Prote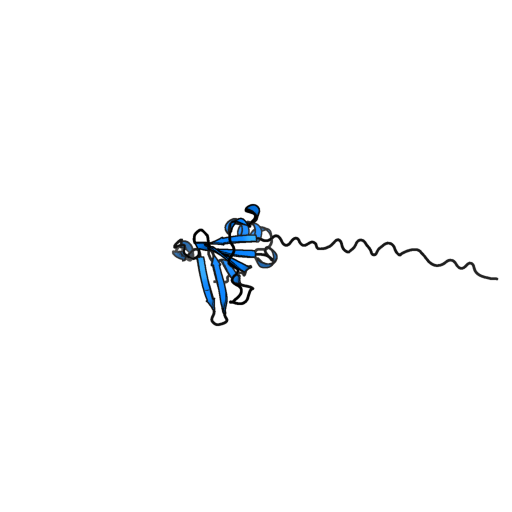in AF-A0A550I741-F1 (afdb_monomer_lite)

pLDDT: mean 76.82, std 16.95, range [38.66, 93.75]

Radius of gyration: 24.48 Å; chains: 1; bounding box: 84×57×62 Å

Foldseek 3Di:
DDDDDDDDDDDPPDPPPPPPPDPPPLDAAEEEDEPPDPDWDWDDPDPPDIDIDHQWDWDQDPQQWIWIAGNNWIKTFPDGNPPWDKDFPPPDDPVRHDYPVRLCVVCVVPPVQASCVVRVRYWYWYDPDPGIITITGIGTHDRPD

Structure (mmCIF, N/CA/C/O backbone):
data_AF-A0A550I741-F1
#
_entry.id   AF-A0A550I741-F1
#
loop_
_atom_site.group_PDB
_atom_site.id
_atom_site.type_symbol
_atom_site.label_atom_id
_atom_site.label_alt_id
_atom_site.label_comp_id
_atom_site.label_asym_id
_atom_site.label_entity_id
_atom_site.label_seq_id
_atom_site.pdbx_PDB_ins_code
_atom_site.Cartn_x
_atom_site.Cartn_y
_atom_site.Cartn_z
_atom_site.occupancy
_atom_site.B_iso_or_equiv
_atom_site.auth_seq_id
_atom_site.auth_comp_id
_atom_site.auth_asym_id
_atom_site.auth_atom_id
_atom_site.pdbx_PDB_model_num
ATOM 1 N N . MET A 1 1 ? 58.394 -36.676 -46.467 1.00 38.66 1 MET A N 1
ATOM 2 C CA . MET A 1 1 ? 58.546 -36.216 -45.062 1.00 38.66 1 MET A CA 1
ATOM 3 C C . MET A 1 1 ? 58.693 -34.696 -45.110 1.00 38.66 1 MET A C 1
ATOM 5 O O . MET A 1 1 ? 59.477 -34.253 -45.922 1.00 38.66 1 MET A O 1
ATOM 9 N N . CYS A 1 2 ? 57.990 -33.818 -44.397 1.00 41.84 2 CYS A N 1
ATOM 10 C CA . CYS A 1 2 ? 56.996 -33.942 -43.343 1.00 41.84 2 CYS A CA 1
ATOM 11 C C . CYS A 1 2 ? 56.129 -32.658 -43.324 1.00 41.84 2 CYS A C 1
ATOM 13 O O . CYS A 1 2 ? 56.661 -31.557 -43.293 1.00 41.84 2 CYS A O 1
ATOM 15 N N . ARG A 1 3 ? 54.808 -32.863 -43.266 1.00 41.41 3 ARG A N 1
ATOM 16 C CA . ARG A 1 3 ? 53.786 -32.117 -42.501 1.00 41.41 3 ARG A CA 1
ATOM 17 C C . ARG A 1 3 ? 53.543 -30.623 -42.781 1.00 41.41 3 ARG A C 1
ATOM 19 O O . ARG A 1 3 ? 54.050 -29.741 -42.098 1.00 41.41 3 ARG A O 1
ATOM 26 N N . ILE A 1 4 ? 52.548 -30.398 -43.645 1.00 49.31 4 ILE A N 1
ATOM 27 C CA . ILE A 1 4 ? 51.602 -29.274 -43.574 1.00 49.31 4 ILE A CA 1
ATOM 28 C C . ILE A 1 4 ? 51.012 -29.205 -42.156 1.00 49.31 4 ILE A C 1
ATOM 30 O O . ILE A 1 4 ? 50.286 -30.106 -41.735 1.00 49.31 4 ILE A O 1
ATOM 34 N N . LYS A 1 5 ? 51.311 -28.129 -41.424 1.00 42.12 5 LYS A N 1
ATOM 35 C CA . LYS A 1 5 ? 50.578 -27.742 -40.216 1.00 42.12 5 LYS A CA 1
ATOM 36 C C . LYS A 1 5 ? 49.447 -26.799 -40.628 1.00 42.12 5 LYS A C 1
ATOM 38 O O . LYS A 1 5 ? 49.604 -25.586 -40.631 1.00 42.12 5 LYS A O 1
ATOM 43 N N . ARG A 1 6 ? 48.307 -27.371 -41.014 1.00 50.53 6 ARG A N 1
ATOM 44 C CA . ARG A 1 6 ? 47.009 -26.706 -40.837 1.00 50.53 6 ARG A CA 1
ATOM 45 C C . ARG A 1 6 ? 46.679 -26.832 -39.359 1.00 50.53 6 ARG A C 1
ATOM 47 O O . ARG A 1 6 ? 46.752 -27.957 -38.893 1.00 50.53 6 ARG A O 1
ATOM 54 N N . PHE A 1 7 ? 46.370 -25.747 -38.656 1.00 52.06 7 PHE A N 1
ATOM 55 C CA . PHE A 1 7 ? 45.404 -25.690 -37.546 1.00 52.06 7 PHE A CA 1
ATOM 56 C C . PHE A 1 7 ? 45.489 -24.322 -36.848 1.00 52.06 7 PHE A C 1
ATOM 58 O O . PHE A 1 7 ? 46.588 -23.820 -36.635 1.00 52.06 7 PHE A O 1
ATOM 65 N N . PHE A 1 8 ? 44.317 -23.803 -36.455 1.00 48.66 8 PHE A N 1
ATOM 66 C CA . PHE A 1 8 ? 44.054 -22.539 -35.746 1.00 48.66 8 PHE A CA 1
ATOM 67 C C . PHE A 1 8 ? 44.268 -21.303 -36.640 1.00 48.66 8 PHE A C 1
ATOM 69 O O . PHE A 1 8 ? 45.340 -21.096 -37.180 1.00 48.66 8 PHE A O 1
ATOM 76 N N . ILE A 1 9 ? 43.289 -20.440 -36.910 1.00 50.38 9 ILE A N 1
ATOM 77 C CA . ILE A 1 9 ? 42.417 -19.735 -35.968 1.00 50.38 9 ILE A CA 1
ATOM 78 C C . ILE A 1 9 ? 41.094 -19.431 -36.697 1.00 50.38 9 ILE A C 1
ATOM 80 O O . ILE A 1 9 ? 41.026 -18.548 -37.545 1.00 50.38 9 ILE A O 1
ATOM 84 N N . ILE A 1 10 ? 40.034 -20.168 -36.385 1.00 54.28 10 ILE A N 1
ATOM 85 C CA . ILE A 1 10 ? 38.650 -19.732 -36.602 1.00 54.28 10 ILE A CA 1
ATOM 86 C C . ILE A 1 10 ? 37.969 -19.930 -35.250 1.00 54.28 10 ILE A C 1
ATOM 88 O O . ILE A 1 10 ? 38.283 -20.899 -34.569 1.00 54.28 10 ILE A O 1
ATOM 92 N N . THR A 1 11 ? 37.066 -19.011 -34.908 1.00 50.75 11 THR A N 1
ATOM 93 C CA . THR A 1 11 ? 36.249 -18.912 -33.683 1.00 50.75 11 THR A CA 1
ATOM 94 C C . THR A 1 11 ? 36.837 -18.085 -32.534 1.00 50.75 11 THR A C 1
ATOM 96 O O . THR A 1 11 ? 37.118 -18.592 -31.454 1.00 50.75 11 THR A O 1
ATOM 99 N N . PHE A 1 12 ? 36.915 -16.766 -32.726 1.00 49.00 12 PHE A N 1
ATOM 100 C CA . PHE A 1 12 ? 36.755 -15.816 -31.615 1.00 49.00 12 PHE A CA 1
ATOM 101 C C . PHE A 1 12 ? 35.889 -14.623 -32.057 1.00 49.00 12 PHE A C 1
ATOM 103 O O . PHE A 1 12 ? 36.301 -13.469 -32.045 1.00 49.00 12 PHE A O 1
ATOM 110 N N . SER A 1 13 ? 34.677 -14.905 -32.543 1.00 51.12 13 SER A N 1
ATOM 111 C CA . SER A 1 13 ? 33.679 -13.874 -32.885 1.00 51.12 13 SER A CA 1
ATOM 112 C C . SER A 1 13 ? 32.266 -14.314 -32.507 1.00 51.12 13 SER A C 1
ATOM 114 O O . SER A 1 13 ? 31.345 -14.201 -33.303 1.00 51.12 13 SER A O 1
ATOM 116 N N . LEU A 1 14 ? 32.100 -14.856 -31.296 1.00 47.75 14 LEU A N 1
ATOM 117 C CA . LEU A 1 14 ? 30.787 -15.242 -30.757 1.00 47.75 14 LEU A CA 1
ATOM 118 C C . LEU A 1 14 ? 30.594 -14.889 -29.268 1.00 47.75 14 LEU A C 1
ATOM 120 O O . LEU A 1 14 ? 29.660 -15.376 -28.651 1.00 47.75 14 LEU A O 1
ATOM 124 N N . ILE A 1 15 ? 31.428 -14.017 -28.682 1.00 53.88 15 ILE A N 1
ATOM 125 C CA . ILE A 1 15 ? 31.312 -13.619 -27.259 1.00 53.88 15 ILE A CA 1
ATOM 126 C C . ILE A 1 15 ? 31.139 -12.098 -27.109 1.00 53.88 15 ILE A C 1
ATOM 128 O O . ILE A 1 15 ? 31.778 -11.471 -26.272 1.00 53.88 15 ILE A O 1
ATOM 132 N N . ILE A 1 16 ? 30.316 -11.461 -27.949 1.00 53.06 16 ILE A N 1
ATOM 133 C CA . ILE A 1 16 ? 29.927 -10.050 -27.720 1.00 53.06 16 ILE A CA 1
ATOM 134 C C . ILE A 1 16 ? 28.402 -9.832 -27.786 1.00 53.06 16 ILE A C 1
ATOM 136 O O . ILE A 1 16 ? 27.912 -8.818 -27.300 1.00 53.06 16 ILE A O 1
ATOM 140 N N . CYS A 1 17 ? 27.600 -10.791 -28.262 1.00 48.94 17 CYS A N 1
ATOM 141 C CA . CYS A 1 17 ? 26.152 -10.573 -28.406 1.00 48.94 17 CYS A CA 1
ATOM 142 C C . CYS A 1 17 ? 25.280 -10.971 -27.200 1.00 48.94 17 CYS A C 1
ATOM 144 O O . CYS A 1 17 ? 24.080 -10.725 -27.251 1.00 48.94 17 CYS A O 1
ATOM 146 N N . GLU A 1 18 ? 25.822 -11.517 -26.105 1.00 48.78 18 GLU A N 1
ATOM 147 C CA . GLU A 1 18 ? 24.971 -11.974 -24.985 1.00 48.78 18 GLU A CA 1
ATOM 148 C C . GLU A 1 18 ? 24.724 -10.944 -23.869 1.00 48.78 18 GLU A C 1
ATOM 150 O O . GLU A 1 18 ? 23.873 -11.168 -23.013 1.00 48.78 18 GLU A O 1
ATOM 155 N N . ASN A 1 19 ? 25.349 -9.762 -23.899 1.00 46.22 19 ASN A N 1
ATOM 156 C CA . ASN A 1 19 ? 25.094 -8.729 -22.879 1.00 46.22 19 ASN A CA 1
ATOM 157 C C . ASN A 1 19 ? 23.903 -7.802 -23.191 1.00 46.22 19 ASN A C 1
ATOM 159 O O . ASN A 1 19 ? 23.727 -6.788 -22.521 1.00 46.22 19 ASN A O 1
ATOM 163 N N . LEU A 1 20 ? 23.059 -8.134 -24.176 1.00 45.19 20 LEU A N 1
ATOM 164 C CA . LEU A 1 20 ? 21.836 -7.369 -24.469 1.00 45.19 20 LEU A CA 1
ATOM 165 C C . LEU A 1 20 ? 20.599 -7.855 -23.692 1.00 45.19 20 LEU A C 1
ATOM 167 O O . LEU A 1 20 ? 19.473 -7.478 -24.012 1.00 45.19 20 LEU A O 1
ATOM 171 N N . SER A 1 21 ? 20.794 -8.688 -22.671 1.00 46.09 21 SER A N 1
ATOM 172 C CA . SER A 1 21 ? 19.709 -9.215 -21.849 1.00 46.09 21 SER A CA 1
ATOM 173 C C . SER A 1 21 ?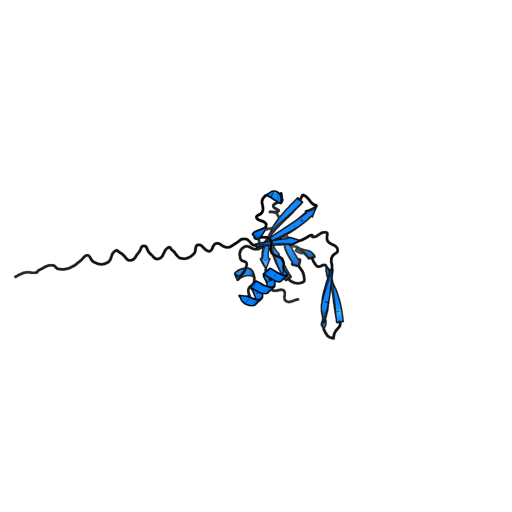 19.662 -8.489 -20.504 1.00 46.09 21 SER A C 1
ATOM 175 O O . SER A 1 21 ? 20.586 -8.596 -19.706 1.00 46.09 21 SER A O 1
ATOM 177 N N . ALA A 1 22 ? 18.538 -7.810 -20.256 1.00 43.69 22 ALA A N 1
ATOM 178 C CA . ALA A 1 22 ? 18.107 -7.206 -18.990 1.00 43.69 22 ALA A CA 1
ATOM 179 C C . ALA A 1 22 ? 18.527 -5.752 -18.687 1.00 43.69 22 ALA A C 1
ATOM 181 O O . ALA A 1 22 ? 18.867 -5.423 -17.553 1.00 43.69 22 ALA A O 1
ATOM 182 N N . GLN A 1 23 ? 18.276 -4.815 -19.609 1.00 41.38 23 GLN A N 1
ATOM 183 C CA . GLN A 1 23 ? 17.650 -3.563 -19.153 1.00 41.38 23 GLN A CA 1
ATOM 184 C C . GLN A 1 23 ? 16.190 -3.868 -18.788 1.00 41.38 23 GLN A C 1
ATOM 186 O O . GLN A 1 23 ? 15.257 -3.548 -19.522 1.00 41.38 23 GLN A O 1
ATOM 191 N N . ASN A 1 24 ? 15.981 -4.531 -17.647 1.00 47.66 24 ASN A N 1
ATOM 192 C CA . ASN A 1 24 ? 14.699 -4.452 -16.961 1.00 47.66 24 ASN A CA 1
ATOM 193 C C . ASN A 1 24 ? 14.572 -2.998 -16.503 1.00 47.66 24 ASN A C 1
ATOM 195 O O . ASN A 1 24 ? 14.993 -2.642 -15.403 1.00 47.66 24 ASN A O 1
ATOM 199 N N . ASN A 1 25 ? 14.027 -2.143 -17.370 1.00 52.16 25 ASN A N 1
ATOM 200 C CA . ASN A 1 25 ? 13.467 -0.864 -16.964 1.00 52.16 25 ASN A CA 1
ATOM 201 C C . ASN A 1 25 ? 12.295 -1.195 -16.039 1.00 52.16 25 ASN A C 1
ATOM 203 O O . ASN A 1 25 ? 11.146 -1.265 -16.475 1.00 52.16 25 ASN A O 1
ATOM 207 N N . ASN A 1 26 ? 12.592 -1.494 -14.772 1.00 67.25 26 ASN A N 1
ATOM 208 C CA . ASN A 1 26 ? 11.593 -1.687 -13.736 1.00 67.25 26 ASN A CA 1
ATOM 209 C C . ASN A 1 26 ? 10.917 -0.332 -13.545 1.00 67.25 26 ASN A C 1
ATOM 211 O O . ASN A 1 26 ? 11.366 0.487 -12.748 1.00 67.25 26 ASN A O 1
ATOM 215 N N . LYS A 1 27 ? 9.883 -0.084 -14.353 1.00 81.81 27 LYS A N 1
ATOM 216 C CA . LYS A 1 27 ? 9.084 1.132 -14.315 1.00 81.81 27 LYS A CA 1
ATOM 217 C C . LYS A 1 27 ? 8.595 1.340 -12.884 1.00 81.81 27 LYS A C 1
ATOM 219 O O . LYS A 1 27 ? 8.071 0.407 -12.274 1.00 81.81 27 LYS A O 1
ATOM 224 N N . ASP A 1 28 ? 8.769 2.552 -12.376 1.00 85.94 28 ASP A N 1
ATOM 225 C CA . ASP A 1 28 ? 8.231 2.938 -11.080 1.00 85.94 28 ASP A CA 1
ATOM 226 C C . ASP A 1 28 ? 6.721 3.166 -11.203 1.00 85.94 28 ASP A C 1
ATOM 228 O O . ASP A 1 28 ? 6.243 3.831 -12.126 1.00 85.94 28 ASP A O 1
ATOM 232 N N . PHE A 1 29 ? 5.969 2.596 -10.266 1.00 88.38 29 PHE A N 1
ATOM 233 C CA . PHE A 1 29 ? 4.527 2.776 -10.146 1.00 88.38 29 PHE A CA 1
ATOM 234 C C . PHE A 1 29 ? 4.227 3.532 -8.860 1.00 88.38 29 PHE A C 1
ATOM 236 O O . PHE A 1 29 ? 4.729 3.160 -7.798 1.00 88.38 29 PHE A O 1
ATOM 243 N N . TYR A 1 30 ? 3.379 4.555 -8.941 1.00 88.25 30 TYR A N 1
ATOM 244 C CA . TYR A 1 30 ? 2.977 5.348 -7.783 1.00 88.25 30 TYR A CA 1
ATOM 245 C C . TYR A 1 30 ? 1.476 5.209 -7.556 1.00 88.25 30 TYR A C 1
ATOM 247 O O . TYR A 1 30 ? 0.680 5.391 -8.476 1.00 88.25 30 TYR A O 1
ATOM 255 N N . LEU A 1 31 ? 1.086 4.907 -6.321 1.00 90.88 31 LEU A N 1
ATOM 256 C CA . LEU A 1 31 ? -0.306 4.882 -5.887 1.00 90.88 31 LEU A CA 1
ATOM 257 C C . LEU A 1 31 ? -0.497 5.945 -4.807 1.00 90.88 31 LEU A C 1
ATOM 259 O O . LEU A 1 31 ? 0.041 5.828 -3.705 1.00 90.88 31 LEU A O 1
ATOM 263 N N . ILE A 1 32 ? -1.253 6.990 -5.139 1.00 88.25 32 ILE A N 1
ATOM 264 C CA . ILE A 1 32 ? -1.543 8.090 -4.217 1.00 88.25 32 ILE A CA 1
ATOM 265 C C . ILE A 1 32 ? -2.744 7.723 -3.351 1.00 88.25 32 ILE A C 1
ATOM 267 O O . ILE A 1 32 ? -3.764 7.234 -3.842 1.00 88.25 32 ILE A O 1
ATOM 271 N N . PHE A 1 33 ? -2.626 7.986 -2.056 1.00 87.44 33 PHE A N 1
ATOM 272 C CA . PHE A 1 33 ? -3.710 7.844 -1.104 1.00 87.44 33 PHE A CA 1
ATOM 273 C C . PHE A 1 33 ? -3.689 8.950 -0.051 1.00 87.44 33 PHE A C 1
ATOM 275 O O . PHE A 1 33 ? -2.656 9.550 0.237 1.00 87.44 33 PHE A O 1
ATOM 282 N N . ASP A 1 34 ? -4.854 9.195 0.533 1.00 86.06 34 ASP A N 1
ATOM 283 C CA . ASP A 1 34 ? -5.049 10.142 1.624 1.00 86.06 34 ASP A CA 1
ATOM 284 C C . ASP A 1 34 ? -5.381 9.347 2.890 1.00 86.06 34 ASP A C 1
ATOM 286 O O . ASP A 1 34 ? -6.437 8.713 2.978 1.00 86.06 34 ASP A O 1
ATOM 290 N N . SER A 1 35 ? -4.454 9.336 3.851 1.00 76.56 35 SER A N 1
ATOM 291 C CA . SER A 1 35 ? -4.615 8.590 5.103 1.00 76.56 35 SER A CA 1
ATOM 292 C C . SER A 1 35 ? -5.552 9.267 6.101 1.00 76.56 35 SER A C 1
ATOM 294 O O . SER A 1 35 ? -6.031 8.603 7.022 1.00 76.56 35 SER A O 1
ATOM 296 N N . LEU A 1 36 ? -5.847 10.556 5.910 1.00 83.00 36 LEU A N 1
ATOM 297 C CA . LEU A 1 36 ? -6.816 11.310 6.704 1.00 83.00 36 LEU A CA 1
ATOM 298 C C . LEU A 1 36 ? -8.234 11.193 6.133 1.00 83.00 36 LEU A C 1
ATOM 300 O O . LEU A 1 36 ? -9.202 11.603 6.775 1.00 83.00 36 LEU A O 1
ATOM 304 N N . SER A 1 37 ? -8.376 10.605 4.943 1.00 85.06 37 SER A N 1
ATOM 305 C CA . SER A 1 37 ? -9.669 10.401 4.311 1.00 85.06 37 SER A CA 1
ATOM 306 C C . SER A 1 37 ? -10.579 9.514 5.161 1.00 85.06 37 SER A C 1
ATOM 308 O O . SER A 1 37 ? -10.252 8.373 5.489 1.00 85.06 37 SER A O 1
ATOM 310 N N . ASN A 1 38 ? -11.788 10.005 5.436 1.00 86.06 38 ASN A N 1
ATOM 311 C CA . ASN A 1 38 ? -12.860 9.218 6.050 1.00 86.06 38 ASN A CA 1
ATOM 312 C C . ASN A 1 38 ? -13.660 8.402 5.024 1.00 86.06 38 ASN A C 1
ATOM 314 O O . ASN A 1 38 ? -14.734 7.901 5.342 1.00 86.06 38 ASN A O 1
ATOM 318 N N . LYS A 1 39 ? -13.158 8.265 3.789 1.00 89.50 39 LYS A N 1
ATOM 319 C CA . LYS A 1 39 ? -13.794 7.427 2.774 1.00 89.50 39 LYS A CA 1
ATOM 320 C C . LYS A 1 39 ? -13.820 5.977 3.236 1.00 89.50 39 LYS A C 1
ATOM 322 O O . LYS A 1 39 ? -12.793 5.407 3.617 1.00 89.50 39 LYS A O 1
ATOM 327 N N . ALA A 1 40 ? -14.984 5.374 3.102 1.00 90.44 40 ALA A N 1
ATOM 328 C CA . ALA A 1 40 ? -15.201 3.962 3.308 1.00 90.44 40 ALA A CA 1
ATOM 329 C C . ALA A 1 40 ? -15.694 3.305 2.016 1.00 90.44 40 ALA A C 1
ATOM 331 O O . ALA A 1 40 ? -16.070 3.984 1.056 1.00 90.44 40 ALA A O 1
ATOM 332 N N . TYR A 1 41 ? -15.599 1.984 1.965 1.00 88.69 41 TYR A N 1
ATOM 333 C CA . TYR A 1 41 ? -16.142 1.174 0.890 1.00 88.69 41 TYR A CA 1
ATOM 334 C C . TYR A 1 41 ? -16.909 -0.004 1.476 1.00 88.69 41 TYR A C 1
ATOM 336 O O . TYR A 1 41 ? -16.549 -0.559 2.516 1.00 88.69 41 TYR A O 1
ATOM 344 N N . GLU A 1 42 ? -17.962 -0.371 0.766 1.00 91.19 42 GLU A N 1
ATOM 345 C CA . GLU A 1 42 ? -18.768 -1.541 1.057 1.00 91.19 42 GLU A CA 1
ATOM 346 C C . GLU A 1 42 ? -18.157 -2.785 0.411 1.00 91.19 42 GLU A C 1
ATOM 348 O O . GLU A 1 42 ? -17.607 -2.734 -0.696 1.00 91.19 42 GLU A O 1
ATOM 353 N N . TYR A 1 43 ? -18.257 -3.915 1.102 1.00 86.25 43 TYR A N 1
ATOM 354 C CA . TYR A 1 43 ? -17.877 -5.218 0.575 1.00 86.25 43 TYR A CA 1
ATOM 355 C C . TYR A 1 43 ? -18.773 -6.321 1.131 1.00 86.25 43 TYR A C 1
ATOM 357 O O . TYR A 1 43 ? -19.260 -6.250 2.259 1.00 86.25 43 TYR A O 1
ATOM 365 N N . GLU A 1 44 ? -18.965 -7.372 0.341 1.00 88.62 44 GLU A N 1
ATOM 366 C CA . GLU A 1 44 ? -19.748 -8.532 0.753 1.00 88.62 44 GLU A CA 1
ATOM 367 C C . GLU A 1 44 ? -18.950 -9.412 1.734 1.00 88.62 44 GLU A C 1
ATOM 369 O O . GLU A 1 44 ? -17.783 -9.735 1.495 1.00 88.62 44 GLU A O 1
ATOM 374 N N . ILE A 1 45 ? -19.581 -9.795 2.849 1.00 87.94 45 ILE A N 1
ATOM 375 C CA . ILE A 1 45 ? -19.035 -10.712 3.873 1.00 87.94 45 ILE A CA 1
ATOM 376 C C . ILE A 1 45 ? -19.662 -12.114 3.811 1.00 87.94 45 ILE A C 1
ATOM 378 O O . ILE A 1 45 ? -19.457 -12.934 4.704 1.00 87.94 45 ILE A O 1
ATOM 382 N N . GLY A 1 46 ? -20.426 -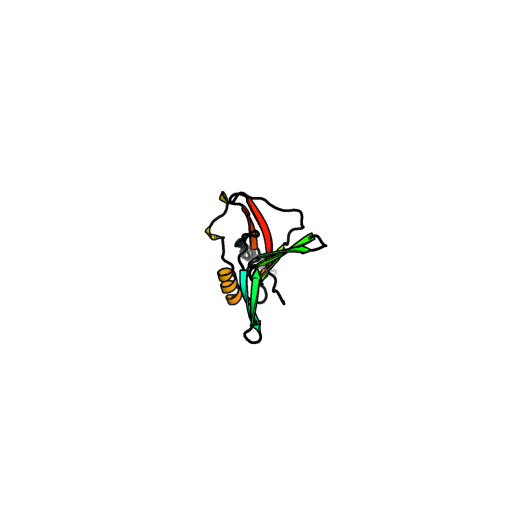12.390 2.752 1.00 86.31 46 GLY A N 1
ATOM 383 C CA . GLY A 1 46 ? -21.145 -13.639 2.522 1.00 86.31 46 GLY A CA 1
ATOM 384 C C . GLY A 1 46 ? -22.611 -13.581 2.956 1.00 86.31 46 GLY A C 1
ATOM 385 O O . GLY A 1 46 ? -23.027 -12.733 3.747 1.00 86.31 46 GLY A O 1
ATOM 386 N N . ASN A 1 47 ? -23.411 -14.509 2.423 1.00 86.56 47 ASN A N 1
ATOM 387 C CA . ASN A 1 47 ? -24.860 -14.599 2.651 1.00 86.56 47 ASN A CA 1
ATOM 388 C C . ASN A 1 47 ? -25.616 -13.293 2.326 1.00 86.56 47 ASN A C 1
ATOM 390 O O . ASN A 1 47 ? -26.573 -12.951 3.021 1.00 86.56 47 ASN A O 1
ATOM 394 N N . GLY A 1 48 ? -25.157 -12.536 1.318 1.00 89.31 48 GLY A N 1
ATOM 395 C CA . GLY A 1 48 ? -25.751 -11.256 0.919 1.00 89.31 48 GLY A CA 1
ATOM 396 C C . GLY A 1 48 ? -25.584 -10.128 1.942 1.00 89.31 48 GLY A C 1
ATOM 397 O O . GLY A 1 48 ? -26.194 -9.070 1.793 1.00 89.31 48 GLY A O 1
ATOM 398 N N . LYS A 1 49 ? -24.786 -10.332 2.997 1.00 91.94 49 LYS A N 1
ATOM 399 C CA . LYS A 1 49 ? -24.488 -9.291 3.981 1.00 91.94 49 LYS A CA 1
ATOM 400 C C . LYS A 1 49 ? -23.342 -8.423 3.488 1.00 91.94 49 LYS A C 1
ATOM 402 O O . LYS A 1 49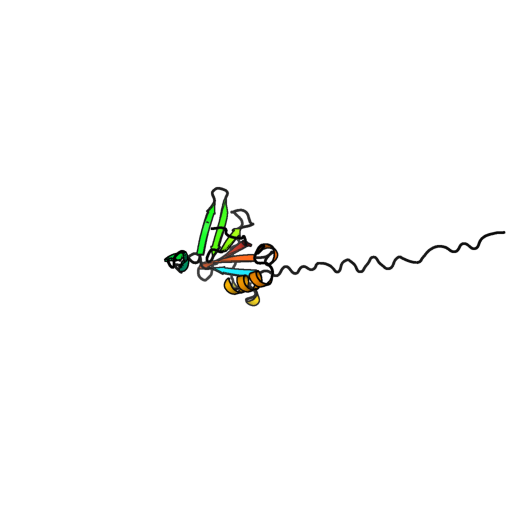 ? -22.331 -8.926 2.996 1.00 91.94 49 LYS A O 1
ATOM 407 N N . VAL A 1 50 ? -23.489 -7.122 3.695 1.00 92.06 50 VAL A N 1
ATOM 408 C CA . VAL A 1 50 ? -22.491 -6.111 3.357 1.00 92.06 50 VAL A CA 1
ATOM 409 C C . VAL A 1 50 ? -21.900 -5.556 4.646 1.00 92.06 50 VAL A C 1
ATOM 411 O O . VAL A 1 50 ? -22.614 -5.343 5.627 1.00 92.06 50 VAL A O 1
ATOM 414 N N . ALA A 1 51 ? -20.588 -5.355 4.647 1.00 90.50 51 ALA A N 1
ATOM 415 C CA . ALA A 1 51 ? -19.873 -4.630 5.681 1.00 90.50 51 ALA A CA 1
ATOM 416 C C . ALA A 1 51 ? -19.193 -3.403 5.076 1.00 90.50 51 ALA A C 1
ATOM 418 O O . ALA A 1 51 ? -18.918 -3.348 3.878 1.00 90.50 51 ALA A O 1
ATOM 419 N N . GLU A 1 52 ? -18.897 -2.435 5.933 1.00 91.88 52 GLU A N 1
ATOM 420 C CA . GLU A 1 52 ? -18.208 -1.206 5.571 1.00 91.88 52 GLU A CA 1
ATOM 421 C C . GLU A 1 52 ? -16.824 -1.183 6.229 1.00 91.88 52 GLU A C 1
ATOM 423 O O . GLU A 1 52 ? -16.651 -1.558 7.391 1.00 91.88 52 GLU A O 1
ATOM 428 N N . GLU A 1 53 ? -15.812 -0.755 5.481 1.00 89.50 53 GLU A N 1
ATOM 429 C CA . GLU A 1 53 ? -14.461 -0.544 5.997 1.00 89.50 53 GLU A CA 1
ATOM 430 C C . GLU A 1 53 ? -13.856 0.715 5.377 1.00 89.50 53 GLU A C 1
ATOM 432 O O . GLU A 1 53 ? -14.169 1.092 4.247 1.00 89.50 53 GLU A O 1
ATOM 437 N N . LYS A 1 54 ? -12.949 1.374 6.106 1.00 90.88 54 LYS A N 1
ATOM 438 C CA . LYS A 1 54 ? -12.171 2.485 5.552 1.00 90.88 54 LYS A CA 1
ATOM 439 C C . LYS A 1 54 ? -11.426 2.039 4.296 1.00 90.88 54 LYS A C 1
ATOM 441 O O . LYS A 1 54 ? -10.784 0.992 4.278 1.00 90.88 54 LYS A O 1
ATOM 446 N N . VAL A 1 55 ? -11.443 2.881 3.265 1.00 90.25 55 VAL A N 1
ATOM 447 C CA . VAL A 1 55 ? -10.699 2.628 2.020 1.00 90.25 55 VAL A CA 1
ATOM 448 C C . VAL A 1 55 ? -9.210 2.458 2.305 1.00 90.25 55 VAL A C 1
ATOM 450 O O . VAL A 1 55 ? -8.565 1.641 1.654 1.00 90.25 55 VAL A O 1
ATOM 453 N N . TYR A 1 56 ? -8.686 3.197 3.284 1.00 89.88 56 TYR A N 1
ATOM 454 C CA . TYR A 1 56 ? -7.279 3.201 3.650 1.00 89.88 56 TYR A CA 1
ATOM 455 C C . TYR A 1 56 ? -7.118 2.900 5.142 1.00 89.88 56 TYR A C 1
ATOM 457 O O . TYR A 1 56 ? -7.725 3.557 5.990 1.00 89.88 56 TYR A O 1
ATOM 465 N N . ARG A 1 57 ? -6.261 1.933 5.473 1.00 90.06 57 ARG A N 1
ATOM 466 C CA . ARG A 1 57 ? -5.818 1.664 6.848 1.00 90.06 57 ARG A CA 1
ATOM 467 C C . ARG A 1 57 ? -4.303 1.527 6.873 1.00 90.06 57 ARG A C 1
ATOM 469 O O . ARG A 1 57 ? -3.722 0.853 6.032 1.00 90.06 57 ARG A O 1
ATOM 476 N N . LYS A 1 58 ? -3.659 2.149 7.856 1.00 90.25 58 LYS A N 1
ATOM 477 C CA . LYS A 1 58 ? -2.213 2.073 8.083 1.00 90.25 58 LYS A CA 1
ATOM 478 C C . LYS A 1 58 ? -1.960 1.513 9.474 1.00 90.25 58 LYS A C 1
ATOM 480 O O . LYS A 1 58 ? -2.527 1.999 10.447 1.00 90.25 58 LYS A O 1
ATOM 485 N N . GLU A 1 59 ? -1.103 0.507 9.566 1.00 90.69 59 GLU A N 1
ATOM 486 C CA . GLU A 1 59 ? -0.755 -0.171 10.813 1.00 90.69 59 GLU A CA 1
ATOM 487 C C . GLU A 1 59 ? 0.756 -0.129 11.036 1.00 90.69 59 GLU A C 1
ATOM 489 O O . GLU A 1 59 ? 1.534 -0.481 10.148 1.00 90.69 59 GLU A O 1
ATOM 494 N N . LEU A 1 60 ? 1.168 0.258 12.246 1.00 89.94 60 LEU A N 1
ATOM 495 C CA . LEU A 1 60 ? 2.536 0.095 12.729 1.00 89.94 60 LEU A CA 1
ATOM 496 C C . LEU A 1 60 ? 2.587 -1.143 13.630 1.00 89.94 60 LEU A C 1
ATOM 498 O O . LEU A 1 60 ? 1.938 -1.195 14.674 1.00 89.94 60 LEU A O 1
ATOM 502 N N . LYS A 1 61 ? 3.332 -2.163 13.214 1.00 88.56 61 LYS A N 1
ATOM 503 C CA . LYS A 1 61 ? 3.529 -3.388 13.991 1.00 88.56 61 LYS A CA 1
ATOM 504 C C . LYS A 1 61 ? 4.577 -3.162 15.082 1.00 88.56 61 LYS A C 1
ATOM 506 O O . LYS A 1 61 ? 5.416 -2.270 14.988 1.00 88.56 61 LYS A O 1
ATOM 511 N N . LYS A 1 62 ? 4.562 -4.013 16.114 1.00 86.69 62 LYS A N 1
ATOM 512 C CA . LYS A 1 62 ? 5.486 -3.925 17.265 1.00 86.69 62 LYS A CA 1
ATOM 513 C C . LYS A 1 62 ? 6.968 -4.009 16.870 1.00 86.69 62 LYS A C 1
ATOM 515 O O . LYS A 1 62 ? 7.810 -3.462 17.566 1.00 86.69 62 LYS A O 1
ATOM 520 N N . ASN A 1 63 ? 7.278 -4.677 15.760 1.00 83.25 63 ASN A N 1
ATOM 521 C CA . ASN A 1 63 ? 8.630 -4.784 15.204 1.00 83.25 63 ASN A CA 1
ATOM 522 C C . ASN A 1 63 ? 9.050 -3.558 14.363 1.00 83.25 63 ASN A C 1
ATOM 524 O O . ASN A 1 63 ? 10.142 -3.554 13.803 1.00 83.25 63 ASN A O 1
ATOM 528 N N . GLY A 1 64 ? 8.197 -2.534 14.257 1.00 82.94 64 GLY A N 1
ATOM 529 C CA . GLY A 1 64 ? 8.431 -1.343 13.442 1.00 82.94 64 GLY A CA 1
ATOM 530 C C . GLY A 1 64 ? 7.969 -1.466 11.987 1.00 82.94 64 GLY A C 1
ATOM 531 O O . GLY A 1 64 ? 8.067 -0.487 11.244 1.00 82.94 64 GLY A O 1
ATOM 532 N N . ASP A 1 65 ? 7.436 -2.618 11.566 1.00 86.44 65 ASP A N 1
ATOM 533 C CA . ASP A 1 65 ? 6.923 -2.775 10.204 1.00 86.44 65 ASP A CA 1
ATOM 534 C C . ASP A 1 65 ? 5.691 -1.900 9.985 1.00 86.44 65 ASP A C 1
ATOM 536 O O . ASP A 1 65 ? 4.778 -1.850 10.813 1.00 86.44 65 ASP A O 1
ATOM 540 N N . ARG A 1 66 ? 5.639 -1.251 8.821 1.00 90.19 66 ARG A N 1
ATOM 541 C CA . ARG A 1 66 ? 4.458 -0.513 8.368 1.00 90.19 66 ARG A CA 1
ATOM 542 C C . ARG A 1 66 ? 3.709 -1.345 7.341 1.00 90.19 66 ARG A C 1
ATOM 544 O O . ARG A 1 66 ? 4.286 -1.746 6.329 1.00 90.19 66 ARG A O 1
ATOM 551 N N . ILE A 1 67 ? 2.431 -1.582 7.605 1.00 92.44 67 ILE A N 1
ATOM 552 C CA . ILE A 1 67 ? 1.515 -2.268 6.695 1.00 92.44 67 ILE A CA 1
ATOM 553 C C . ILE A 1 67 ? 0.416 -1.291 6.304 1.00 92.44 67 ILE A C 1
ATOM 555 O O . ILE A 1 67 ? -0.135 -0.591 7.153 1.00 92.44 67 ILE A O 1
ATOM 559 N N . PHE A 1 68 ? 0.105 -1.251 5.018 1.00 92.38 68 PHE A N 1
ATOM 560 C CA . PHE A 1 68 ? -0.969 -0.448 4.461 1.00 92.38 68 PHE A CA 1
ATOM 561 C C . PHE A 1 68 ? -2.010 -1.376 3.850 1.00 92.38 68 PHE A C 1
ATOM 563 O O . PHE A 1 68 ? -1.662 -2.343 3.174 1.00 92.38 68 PHE A O 1
ATOM 570 N N . TYR A 1 69 ? -3.276 -1.054 4.073 1.00 91.50 69 TYR A N 1
ATOM 571 C CA . TYR A 1 69 ? -4.414 -1.685 3.430 1.00 91.50 69 TYR A CA 1
ATOM 572 C C . TYR A 1 69 ? -5.114 -0.642 2.578 1.00 91.50 69 TYR A C 1
ATOM 574 O O . TYR A 1 69 ? -5.457 0.430 3.084 1.00 91.50 69 TYR A O 1
ATOM 582 N N . ILE A 1 70 ? -5.320 -0.953 1.300 1.00 91.00 70 ILE A N 1
ATOM 583 C CA . ILE A 1 70 ? -6.079 -0.105 0.380 1.00 91.00 70 ILE A CA 1
ATOM 584 C C . ILE A 1 70 ? -7.148 -0.968 -0.278 1.00 91.00 70 ILE A C 1
ATOM 586 O O . ILE A 1 70 ? -6.819 -1.816 -1.099 1.00 91.00 70 ILE A O 1
ATOM 590 N N . LYS A 1 71 ? -8.422 -0.785 0.094 1.00 88.44 71 LYS A N 1
ATOM 591 C CA . LYS A 1 71 ? -9.543 -1.644 -0.344 1.00 88.44 71 LYS A CA 1
ATOM 592 C C . LYS A 1 71 ? -9.221 -3.149 -0.236 1.00 88.44 71 LYS A C 1
ATOM 594 O O . LYS A 1 71 ? -9.260 -3.853 -1.242 1.00 88.44 71 LYS A O 1
ATOM 599 N N . LYS A 1 72 ? -8.853 -3.621 0.965 1.00 85.56 72 LYS A N 1
ATOM 600 C CA . LYS A 1 72 ? -8.392 -5.000 1.266 1.00 85.56 72 LYS A CA 1
ATOM 601 C C . LYS A 1 72 ? -7.079 -5.462 0.626 1.00 85.56 72 LYS A C 1
ATOM 603 O O . LYS A 1 72 ? -6.613 -6.545 0.959 1.00 85.56 72 LYS A O 1
ATOM 608 N N . GLU A 1 73 ? -6.434 -4.663 -0.214 1.00 89.94 73 GLU A N 1
ATOM 609 C CA . GLU A 1 73 ? -5.114 -5.009 -0.748 1.00 89.94 73 GLU A CA 1
ATOM 610 C C . GLU A 1 73 ? -4.017 -4.688 0.269 1.00 89.94 73 GLU A C 1
ATOM 612 O O . GLU A 1 73 ? -4.003 -3.586 0.823 1.00 89.94 73 GLU A O 1
ATOM 617 N N . LEU A 1 74 ? -3.096 -5.631 0.507 1.00 92.88 74 LEU A N 1
ATOM 618 C CA . LEU A 1 74 ? -2.016 -5.482 1.482 1.00 92.88 74 LEU A CA 1
ATOM 619 C C . LEU A 1 74 ? -0.727 -5.0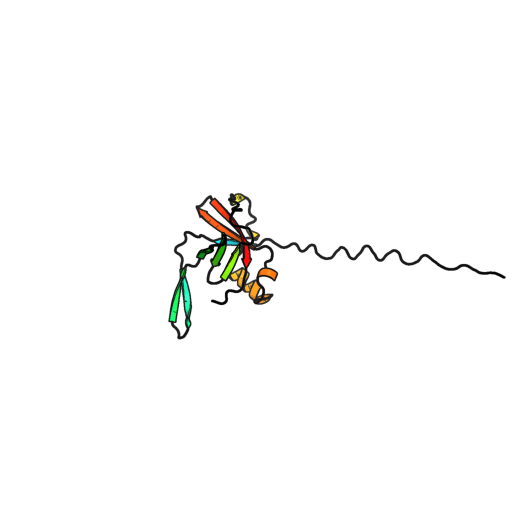04 0.814 1.00 92.88 74 LEU A C 1
ATOM 621 O O . LEU A 1 74 ? -0.174 -5.645 -0.081 1.00 92.88 74 LEU A O 1
ATOM 625 N N . PHE A 1 75 ? -0.180 -3.915 1.343 1.00 93.62 75 PHE A N 1
ATOM 626 C CA . PHE A 1 75 ? 1.117 -3.381 0.954 1.00 93.62 75 PHE A CA 1
ATOM 627 C C . PHE A 1 75 ? 2.028 -3.318 2.174 1.00 93.62 75 PHE A C 1
ATOM 629 O O . PHE A 1 75 ? 1.748 -2.624 3.154 1.00 93.62 75 PHE A O 1
ATOM 636 N N . ARG A 1 76 ? 3.148 -4.033 2.119 1.00 93.06 76 ARG A N 1
ATOM 637 C CA . ARG A 1 76 ? 4.162 -4.021 3.173 1.00 93.06 76 ARG A CA 1
ATOM 638 C C . ARG A 1 76 ? 5.261 -3.036 2.815 1.00 93.06 76 ARG A C 1
ATOM 640 O O . ARG A 1 76 ? 5.843 -3.144 1.738 1.00 93.06 76 ARG A O 1
ATOM 647 N N . ASN A 1 77 ? 5.580 -2.106 3.712 1.00 91.62 77 ASN A N 1
ATOM 648 C CA . ASN A 1 77 ? 6.762 -1.263 3.548 1.00 91.62 77 ASN A CA 1
ATOM 649 C C . ASN A 1 77 ? 8.019 -2.137 3.553 1.00 91.62 77 ASN A C 1
ATOM 651 O O . ASN A 1 77 ? 8.219 -2.911 4.488 1.00 91.62 77 ASN A O 1
ATOM 655 N N . ILE A 1 78 ? 8.859 -2.009 2.528 1.00 87.94 78 ILE A N 1
ATOM 656 C CA . ILE A 1 78 ? 10.120 -2.762 2.471 1.00 87.94 78 ILE A CA 1
ATOM 657 C C . ILE A 1 78 ? 11.264 -2.029 3.175 1.00 87.94 78 ILE A C 1
ATOM 659 O O . ILE A 1 78 ? 12.278 -2.637 3.511 1.00 87.94 78 ILE A O 1
ATOM 663 N N . ASN A 1 79 ? 11.098 -0.730 3.424 1.00 79.25 79 ASN A N 1
ATOM 664 C CA . ASN A 1 79 ? 12.072 0.067 4.146 1.00 79.25 79 ASN A CA 1
ATOM 665 C C . ASN A 1 79 ? 11.810 -0.016 5.658 1.00 79.25 79 ASN A C 1
ATOM 667 O O . ASN A 1 79 ? 10.663 0.054 6.107 1.00 79.25 79 ASN A O 1
ATOM 671 N N . LYS A 1 80 ? 12.876 -0.117 6.467 1.00 64.38 80 LYS A N 1
ATOM 672 C CA . LYS A 1 80 ? 12.764 -0.047 7.936 1.00 64.38 80 LYS A CA 1
ATOM 673 C C . LYS A 1 80 ? 12.150 1.290 8.366 1.00 64.38 80 LYS A C 1
ATOM 675 O O . LYS A 1 80 ? 12.332 2.304 7.692 1.00 64.38 80 LYS A O 1
ATOM 680 N N . ALA A 1 81 ? 11.482 1.278 9.522 1.00 56.94 81 ALA A N 1
ATOM 681 C CA . ALA A 1 81 ? 10.601 2.310 10.086 1.00 56.94 81 ALA A CA 1
ATOM 682 C C . ALA A 1 81 ? 11.062 3.786 10.026 1.00 56.94 81 ALA A C 1
ATOM 684 O O . ALA A 1 81 ? 10.224 4.664 10.229 1.00 56.94 81 ALA A O 1
ATOM 685 N N . ASN A 1 82 ? 12.336 4.069 9.742 1.00 52.44 82 ASN A N 1
ATOM 686 C CA . ASN A 1 82 ? 12.971 5.374 9.934 1.00 52.44 82 ASN A CA 1
ATOM 687 C C . ASN A 1 82 ? 13.332 6.110 8.632 1.00 52.44 82 ASN A C 1
ATOM 689 O O . ASN A 1 82 ? 13.839 7.222 8.697 1.00 52.44 82 ASN A O 1
ATOM 693 N N . THR A 1 83 ? 13.078 5.530 7.456 1.00 55.38 83 THR A N 1
ATOM 694 C CA . THR A 1 83 ? 13.259 6.233 6.170 1.00 55.38 83 THR A CA 1
ATOM 695 C C . THR A 1 83 ? 11.902 6.689 5.649 1.00 55.38 83 THR A C 1
ATOM 697 O O . THR A 1 83 ? 11.283 6.053 4.799 1.00 55.38 83 THR A O 1
ATOM 700 N N . ILE A 1 84 ? 11.398 7.768 6.248 1.00 59.66 84 ILE A N 1
ATOM 701 C CA . ILE A 1 84 ? 10.307 8.558 5.682 1.00 59.66 84 ILE A CA 1
ATOM 702 C C . ILE A 1 84 ? 10.963 9.614 4.799 1.00 59.66 84 ILE A C 1
ATOM 704 O O . ILE A 1 84 ? 11.659 10.486 5.308 1.00 59.66 84 ILE A O 1
ATOM 708 N N . ASP A 1 85 ? 10.749 9.516 3.493 1.00 63.69 85 ASP A N 1
ATOM 709 C CA . ASP A 1 85 ? 11.149 10.559 2.556 1.00 63.69 85 ASP A CA 1
ATOM 710 C C . ASP A 1 85 ? 9.941 11.477 2.340 1.00 63.69 85 ASP A C 1
ATOM 712 O O . ASP A 1 85 ? 8.932 11.068 1.750 1.00 63.69 85 ASP A O 1
ATOM 716 N N . THR A 1 86 ? 9.991 12.672 2.929 1.00 67.12 86 THR A N 1
ATOM 717 C CA . THR A 1 86 ? 9.012 13.734 2.680 1.00 67.12 86 THR A CA 1
ATOM 718 C C . THR A 1 86 ? 9.425 14.456 1.408 1.00 67.12 86 THR A C 1
ATOM 720 O O . THR A 1 86 ? 10.473 15.099 1.384 1.00 67.12 86 THR A O 1
ATOM 723 N N . CYS A 1 87 ? 8.617 14.366 0.356 1.00 62.34 87 CYS A N 1
ATOM 724 C CA . CYS A 1 87 ? 8.918 15.005 -0.924 1.00 62.34 87 CYS A CA 1
ATOM 725 C C . CYS A 1 87 ? 7.847 16.041 -1.271 1.00 62.34 87 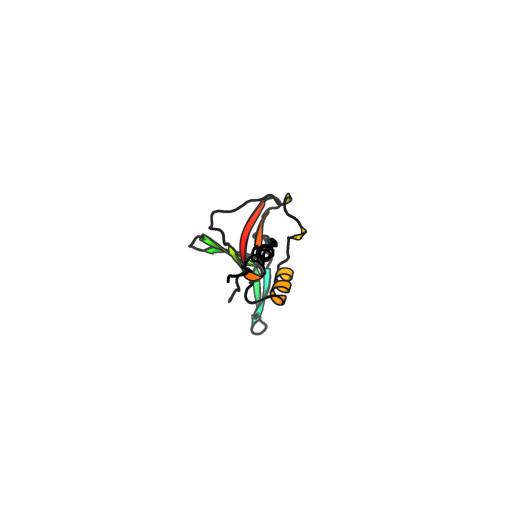CYS A C 1
ATOM 727 O O . CYS A 1 87 ? 6.673 15.867 -0.938 1.00 62.34 87 CYS A O 1
ATOM 729 N N . ASN A 1 88 ? 8.250 17.091 -1.990 1.00 63.38 88 ASN A N 1
ATOM 730 C CA . ASN A 1 88 ? 7.317 17.997 -2.650 1.00 63.38 88 ASN A CA 1
ATOM 731 C C . ASN A 1 88 ? 6.889 17.383 -4.002 1.00 63.38 88 ASN A C 1
ATOM 733 O O . ASN A 1 88 ? 7.728 16.870 -4.750 1.00 63.38 88 ASN A O 1
ATOM 737 N N . ILE A 1 89 ? 5.584 17.378 -4.285 1.00 59.66 89 ILE A N 1
ATOM 738 C CA . ILE A 1 89 ? 4.965 16.591 -5.370 1.00 59.66 89 ILE A CA 1
ATOM 739 C C . ILE A 1 89 ? 5.251 17.131 -6.778 1.00 59.66 89 ILE A C 1
ATOM 741 O O . ILE A 1 89 ? 5.082 16.409 -7.756 1.00 59.66 89 ILE A O 1
ATOM 745 N N . GLU A 1 90 ? 5.757 18.363 -6.885 1.00 57.84 90 GLU A N 1
ATOM 746 C CA . GLU A 1 90 ? 6.042 19.063 -8.151 1.00 57.84 90 GLU A CA 1
ATOM 747 C C . GLU A 1 90 ? 7.083 18.360 -9.049 1.00 57.84 90 GLU A C 1
ATOM 749 O O . GLU A 1 90 ? 7.273 18.738 -10.200 1.00 57.84 90 GLU A O 1
ATOM 754 N N . SER A 1 91 ? 7.755 17.319 -8.548 1.00 56.53 91 SER A N 1
ATOM 755 C CA . SER A 1 91 ? 8.823 16.602 -9.256 1.00 56.53 91 SER A CA 1
ATOM 756 C C . SER A 1 91 ? 8.401 15.281 -9.912 1.00 56.53 91 SER A C 1
ATOM 758 O O . SER A 1 91 ? 9.254 14.595 -10.481 1.00 56.53 91 SER A O 1
ATOM 760 N N . TRP A 1 92 ? 7.129 14.869 -9.830 1.00 63.66 92 TRP A N 1
ATOM 761 C CA . TRP A 1 92 ? 6.727 13.534 -10.290 1.00 63.66 92 TRP A CA 1
ATOM 762 C C . TRP A 1 92 ? 6.090 13.518 -11.681 1.00 63.66 92 TRP A C 1
ATOM 764 O O . TRP A 1 92 ? 5.163 14.280 -11.943 1.00 63.66 92 TRP A O 1
ATOM 774 N N . PRO A 1 93 ? 6.514 12.594 -12.562 1.00 59.78 93 PRO A N 1
ATOM 775 C CA . PRO A 1 93 ? 5.838 12.372 -13.832 1.00 59.78 93 PRO A CA 1
ATOM 776 C C . PRO A 1 93 ? 4.395 11.894 -13.596 1.00 59.78 93 PRO A C 1
ATOM 778 O O . PRO A 1 93 ? 4.177 10.790 -13.090 1.00 59.78 93 PRO A O 1
ATOM 781 N N . GLU A 1 94 ? 3.400 12.697 -13.987 1.00 61.03 94 GLU A N 1
ATOM 782 C CA . GLU A 1 94 ? 1.967 12.368 -13.847 1.00 61.03 94 GLU A CA 1
ATOM 783 C C . GLU A 1 94 ? 1.601 11.016 -14.488 1.00 61.03 94 GLU A C 1
ATOM 785 O O . GLU A 1 94 ? 0.731 10.294 -14.006 1.00 61.03 94 GLU A O 1
ATOM 790 N N . ASN A 1 95 ? 2.331 10.617 -15.533 1.00 59.53 95 ASN A N 1
ATOM 791 C CA . ASN A 1 95 ? 2.139 9.370 -16.278 1.00 59.53 95 ASN A CA 1
ATOM 792 C C . ASN A 1 95 ? 2.494 8.078 -15.506 1.00 59.53 95 ASN A C 1
ATOM 794 O O . ASN A 1 95 ? 2.314 6.977 -16.043 1.00 59.53 95 ASN A O 1
ATOM 798 N N . ASN A 1 96 ? 3.010 8.187 -14.278 1.00 62.53 96 ASN A N 1
ATOM 799 C CA . ASN A 1 96 ? 3.329 7.042 -13.422 1.00 62.53 96 ASN A CA 1
ATOM 800 C C . ASN A 1 96 ? 2.371 6.891 -12.226 1.00 62.53 96 ASN A C 1
ATOM 802 O O . ASN A 1 96 ? 2.477 5.908 -11.483 1.00 62.53 96 ASN A O 1
ATOM 806 N N . ILE A 1 97 ? 1.421 7.816 -12.050 1.00 67.50 97 ILE A N 1
ATOM 807 C CA . ILE A 1 97 ? 0.367 7.714 -11.038 1.00 67.50 97 ILE A CA 1
ATOM 808 C C . ILE A 1 97 ? -0.690 6.738 -11.557 1.00 67.50 97 ILE A C 1
ATOM 810 O O . ILE A 1 97 ? -1.346 6.989 -12.561 1.00 67.50 97 ILE A O 1
ATOM 814 N N . SER A 1 98 ? -0.841 5.600 -10.888 1.00 71.94 98 SER A N 1
ATOM 815 C CA . SER A 1 98 ? -1.825 4.575 -11.246 1.00 71.94 98 SER A CA 1
ATOM 816 C C . SER A 1 98 ? -2.949 4.546 -10.219 1.00 71.94 98 SER A C 1
ATOM 818 O O . SER A 1 98 ? -2.703 4.689 -9.020 1.00 71.94 98 SER A O 1
ATOM 820 N N . ASN A 1 99 ? -4.186 4.306 -10.660 1.00 84.00 99 ASN A N 1
ATOM 821 C CA . ASN A 1 99 ? -5.262 3.983 -9.725 1.00 84.00 99 ASN A CA 1
ATOM 822 C C . ASN A 1 99 ? -5.207 2.486 -9.348 1.00 84.00 99 ASN A C 1
ATOM 824 O O . ASN A 1 99 ? -4.730 1.652 -10.122 1.00 84.00 99 ASN A O 1
ATOM 828 N N . LEU A 1 100 ? -5.711 2.122 -8.163 1.00 87.88 100 LEU A N 1
ATOM 829 C CA . LEU A 1 100 ? -5.661 0.729 -7.700 1.00 87.88 100 LEU A CA 1
ATOM 830 C C . LEU A 1 100 ? -6.395 -0.240 -8.644 1.00 87.88 100 LEU A C 1
ATOM 832 O O . LEU A 1 100 ? -5.916 -1.344 -8.879 1.00 87.88 100 LEU A O 1
ATOM 836 N N . SER A 1 101 ? -7.534 0.160 -9.210 1.00 88.25 101 SER A N 1
ATOM 837 C CA . SER A 1 101 ? -8.309 -0.668 -10.142 1.00 88.25 101 SER A CA 1
ATOM 838 C C . SER A 1 101 ? -7.537 -0.988 -11.429 1.00 88.25 101 SER A C 1
ATOM 840 O O . SER A 1 101 ? -7.614 -2.105 -11.930 1.00 88.25 101 SER A O 1
ATOM 842 N N . GLU A 1 102 ? -6.761 -0.045 -11.959 1.00 88.44 102 GLU A N 1
ATOM 843 C CA . GLU A 1 102 ? -5.902 -0.249 -13.131 1.00 88.44 102 GLU A CA 1
ATOM 844 C C . GLU A 1 102 ? -4.745 -1.190 -12.820 1.00 88.44 102 GLU A C 1
ATOM 846 O O . GLU A 1 102 ? -4.466 -2.106 -13.601 1.00 88.44 102 GLU A O 1
ATOM 851 N N . LEU A 1 103 ? -4.112 -0.993 -11.659 1.00 89.69 103 LEU A N 1
ATOM 852 C CA . LEU A 1 103 ? -3.070 -1.884 -11.169 1.00 89.69 103 LEU A CA 1
ATOM 853 C C . LEU A 1 103 ? -3.607 -3.313 -11.008 1.00 89.69 103 LEU A C 1
ATOM 855 O O . LEU A 1 103 ? -2.950 -4.258 -11.446 1.00 89.69 103 LEU A O 1
ATOM 859 N N . LYS A 1 104 ? -4.819 -3.475 -10.464 1.00 90.12 104 LYS A N 1
ATOM 860 C CA . LYS A 1 104 ? -5.499 -4.773 -10.342 1.00 90.12 104 LYS A CA 1
ATOM 861 C C . LYS A 1 104 ? -5.817 -5.390 -11.701 1.00 90.12 104 LYS A C 1
ATOM 863 O O . LYS A 1 104 ? -5.420 -6.514 -11.956 1.00 90.12 104 LYS A O 1
ATOM 868 N N . ARG A 1 105 ? -6.406 -4.639 -12.634 1.00 89.88 105 ARG A N 1
ATOM 869 C CA . ARG A 1 105 ? -6.707 -5.155 -13.982 1.00 89.88 105 ARG A CA 1
ATOM 870 C C . ARG A 1 105 ? -5.461 -5.712 -14.680 1.00 89.88 105 ARG A C 1
ATOM 872 O O . ARG A 1 105 ? -5.502 -6.785 -15.280 1.00 89.88 105 ARG A O 1
ATOM 879 N N . LYS A 1 106 ? -4.339 -4.990 -14.606 1.00 88.19 106 LYS A N 1
ATOM 880 C CA . LYS A 1 106 ? -3.072 -5.447 -15.193 1.00 88.19 106 LYS A CA 1
ATOM 881 C C . LYS A 1 106 ? -2.460 -6.609 -14.402 1.00 88.19 106 LYS A C 1
ATOM 883 O O . LYS A 1 106 ? -1.900 -7.514 -15.015 1.00 88.19 106 LYS A O 1
ATOM 888 N N . LEU A 1 107 ? -2.594 -6.609 -13.076 1.00 89.31 107 LEU A N 1
ATOM 889 C CA . LEU A 1 107 ? -2.195 -7.723 -12.219 1.00 89.31 107 LEU A CA 1
ATOM 890 C C . LEU A 1 107 ? -2.919 -9.013 -12.617 1.00 89.31 107 LEU A C 1
ATOM 892 O O . LEU A 1 107 ? -2.258 -10.012 -12.878 1.00 89.31 107 LEU A O 1
ATOM 896 N N . ASP A 1 108 ? -4.244 -8.958 -12.729 1.00 89.44 108 ASP A N 1
ATOM 897 C CA . ASP A 1 108 ? -5.102 -10.098 -13.060 1.00 89.44 108 ASP A CA 1
ATOM 898 C C . ASP A 1 108 ? -4.802 -10.648 -14.459 1.00 89.44 108 ASP A C 1
ATOM 900 O O . ASP A 1 108 ? -4.853 -11.854 -14.682 1.00 89.44 108 ASP A O 1
ATOM 904 N N . THR A 1 109 ? -4.414 -9.770 -15.390 1.00 89.88 109 THR A N 1
ATOM 905 C CA . THR A 1 109 ? -4.024 -10.159 -16.755 1.00 89.88 109 THR A CA 1
ATOM 906 C C . THR A 1 109 ? -2.670 -10.873 -16.799 1.00 89.88 109 THR A C 1
ATOM 908 O O . THR A 1 109 ? -2.456 -11.734 -17.648 1.00 89.88 109 THR A O 1
ATOM 911 N N . ILE A 1 110 ? -1.731 -10.498 -15.924 1.00 88.31 110 ILE A N 1
ATOM 912 C CA . ILE A 1 110 ? -0.345 -10.988 -15.972 1.00 88.31 110 ILE A CA 1
ATOM 913 C C . ILE A 1 110 ? -0.125 -12.129 -14.977 1.00 88.31 110 ILE A C 1
ATOM 915 O O . ILE A 1 110 ? 0.331 -13.203 -15.362 1.00 88.31 110 ILE A O 1
ATOM 919 N N . ASN A 1 111 ? -0.367 -11.881 -13.686 1.00 83.19 111 ASN A N 1
ATOM 920 C CA . ASN A 1 111 ? -0.163 -12.849 -12.613 1.00 83.19 111 ASN A CA 1
ATOM 921 C C . ASN A 1 111 ? -0.819 -12.403 -11.292 1.00 83.19 111 ASN A C 1
ATOM 923 O O . ASN A 1 111 ? -0.166 -11.779 -10.452 1.00 83.19 111 ASN A O 1
ATOM 927 N N . ALA A 1 112 ? -2.072 -12.799 -11.068 1.00 85.19 112 ALA A N 1
ATOM 928 C CA . ALA A 1 112 ? -2.811 -12.475 -9.843 1.00 85.19 112 ALA A CA 1
ATOM 929 C C . ALA A 1 112 ? -2.154 -12.996 -8.547 1.00 85.19 112 ALA A C 1
ATOM 931 O O . ALA A 1 112 ? -2.311 -12.402 -7.482 1.00 85.19 112 ALA A O 1
ATOM 932 N N . LEU A 1 113 ? -1.395 -14.095 -8.622 1.00 86.94 113 LEU A N 1
ATOM 933 C CA . LEU A 1 113 ? -0.836 -14.774 -7.447 1.00 86.94 113 LEU A CA 1
ATOM 934 C C . LEU A 1 113 ? 0.440 -14.114 -6.913 1.00 86.94 113 LEU A C 1
ATOM 936 O O . LEU A 1 113 ? 0.791 -14.300 -5.748 1.00 86.94 113 LEU A O 1
ATOM 940 N N . TYR A 1 114 ? 1.148 -13.346 -7.746 1.00 88.06 114 TYR A N 1
ATOM 941 C CA . TYR A 1 114 ? 2.434 -12.752 -7.375 1.00 88.06 114 TYR A CA 1
ATOM 942 C C . TYR A 1 114 ? 2.523 -11.263 -7.744 1.00 88.06 114 TYR A C 1
ATOM 944 O O . TYR A 1 114 ? 3.328 -10.894 -8.608 1.00 88.06 114 TYR A O 1
ATOM 952 N N . PRO A 1 115 ? 1.776 -10.375 -7.056 1.00 90.62 115 PRO A N 1
ATOM 953 C CA . PRO A 1 115 ? 1.740 -8.950 -7.391 1.00 90.62 115 PRO A CA 1
ATOM 954 C C . PRO A 1 115 ? 3.103 -8.263 -7.381 1.00 90.62 115 PRO A C 1
ATOM 956 O O . PRO A 1 115 ? 3.407 -7.462 -8.262 1.00 90.62 115 PRO A O 1
ATOM 959 N N . TYR A 1 116 ? 3.978 -8.646 -6.451 1.00 89.69 116 TYR A N 1
ATOM 960 C CA . TYR A 1 116 ? 5.345 -8.128 -6.369 1.00 89.69 116 TYR A CA 1
ATOM 961 C C . TYR A 1 116 ? 6.222 -8.449 -7.593 1.00 89.69 116 TYR A C 1
ATOM 963 O O . TYR A 1 116 ? 7.228 -7.776 -7.800 1.00 89.69 116 TYR A O 1
ATOM 971 N N . LYS A 1 117 ? 5.886 -9.473 -8.396 1.00 88.31 117 LYS A N 1
ATOM 972 C CA . LYS A 1 117 ? 6.596 -9.765 -9.655 1.00 88.31 117 LYS A CA 1
ATOM 973 C C . LYS A 1 117 ? 6.128 -8.852 -10.785 1.00 88.31 117 LYS A C 1
ATOM 975 O O . LYS A 1 117 ? 6.925 -8.504 -11.646 1.00 88.31 117 LYS A O 1
ATOM 980 N N . VAL A 1 118 ? 4.849 -8.471 -10.774 1.00 89.25 118 VAL A N 1
ATOM 981 C CA . VAL A 1 118 ? 4.263 -7.548 -11.758 1.00 89.25 118 VAL A CA 1
ATOM 982 C C . VAL A 1 118 ? 4.672 -6.103 -11.456 1.00 89.25 118 VAL A C 1
ATOM 984 O O . VAL A 1 118 ? 4.943 -5.334 -12.377 1.00 89.25 118 VAL A O 1
ATOM 987 N N . TYR A 1 119 ? 4.775 -5.756 -10.169 1.00 90.44 119 TYR A N 1
ATOM 988 C CA . TYR A 1 119 ? 5.136 -4.424 -9.682 1.00 90.44 119 TYR A CA 1
ATOM 989 C C . TYR A 1 119 ? 6.326 -4.479 -8.710 1.00 90.44 119 TYR A C 1
ATOM 991 O O . TYR A 1 119 ? 6.150 -4.293 -7.504 1.00 90.44 119 TYR A O 1
ATOM 999 N N . PRO A 1 120 ? 7.553 -4.729 -9.205 1.00 89.12 120 PRO A N 1
ATOM 1000 C CA . PRO A 1 120 ? 8.745 -4.803 -8.355 1.00 89.12 120 PRO A CA 1
ATOM 1001 C C . PRO A 1 120 ? 9.143 -3.442 -7.755 1.00 89.12 120 PRO A C 1
ATOM 1003 O O . PRO A 1 120 ? 9.754 -3.391 -6.687 1.00 89.12 120 PRO A O 1
ATOM 1006 N N . ASN A 1 121 ? 8.773 -2.343 -8.422 1.00 89.44 121 ASN A N 1
ATOM 1007 C CA . ASN A 1 121 ? 9.002 -0.967 -7.985 1.00 89.44 121 ASN A CA 1
ATOM 1008 C C . ASN A 1 121 ? 7.665 -0.240 -7.777 1.00 89.44 121 ASN A C 1
ATOM 1010 O O . ASN A 1 121 ? 7.276 0.622 -8.563 1.00 89.44 121 ASN A O 1
ATOM 1014 N N . LEU A 1 122 ? 6.941 -0.619 -6.722 1.00 91.31 122 LEU A N 1
ATOM 1015 C CA . LEU A 1 122 ? 5.711 0.055 -6.312 1.00 91.31 122 LEU A CA 1
ATOM 1016 C C . LEU A 1 122 ? 5.976 1.004 -5.141 1.00 91.31 122 LEU A C 1
ATOM 1018 O O . LEU A 1 122 ? 6.604 0.637 -4.143 1.00 91.31 122 LEU A O 1
ATOM 1022 N N . PHE A 1 123 ? 5.440 2.213 -5.253 1.00 90.31 123 PHE A N 1
ATOM 1023 C CA . PHE A 1 123 ? 5.514 3.241 -4.233 1.00 90.31 123 PHE A CA 1
ATOM 1024 C C . PHE A 1 123 ? 4.114 3.688 -3.829 1.00 90.31 123 PHE A C 1
ATOM 1026 O O . PHE A 1 123 ? 3.289 4.027 -4.677 1.00 90.31 123 PHE A O 1
ATOM 1033 N N . LEU A 1 124 ? 3.856 3.721 -2.525 1.00 91.56 124 LEU A N 1
ATOM 1034 C CA . LEU A 1 124 ? 2.684 4.403 -1.998 1.00 91.56 124 LEU A CA 1
ATOM 1035 C C . LEU A 1 124 ? 3.046 5.835 -1.652 1.00 91.56 124 LEU A C 1
ATOM 1037 O O . LEU A 1 124 ? 4.060 6.081 -0.995 1.00 91.56 124 LEU A O 1
ATOM 1041 N N . ILE A 1 125 ? 2.184 6.756 -2.054 1.00 89.31 125 ILE A N 1
ATOM 1042 C CA . ILE A 1 125 ? 2.297 8.158 -1.706 1.00 89.31 125 ILE A CA 1
ATOM 1043 C C . ILE A 1 125 ? 1.162 8.519 -0.762 1.00 89.31 125 ILE A C 1
ATOM 1045 O O . ILE A 1 125 ? 0.006 8.584 -1.169 1.00 89.31 125 ILE A O 1
ATOM 1049 N N . GLU A 1 126 ? 1.508 8.798 0.485 1.00 88.69 126 GLU A N 1
ATOM 1050 C CA . GLU A 1 126 ? 0.577 9.295 1.489 1.00 88.69 126 GLU A CA 1
ATOM 1051 C C . GLU A 1 126 ? 0.521 10.820 1.431 1.00 88.69 126 GLU A C 1
ATOM 1053 O O . GLU A 1 126 ? 1.521 11.489 1.695 1.00 88.69 126 GLU A O 1
ATOM 1058 N N . LYS A 1 127 ? -0.648 11.370 1.112 1.00 87.44 127 LYS A N 1
ATOM 1059 C CA . LYS A 1 127 ? -0.939 12.796 1.255 1.00 87.44 127 LYS A CA 1
ATOM 1060 C C . LYS A 1 127 ? -1.227 13.093 2.729 1.00 87.44 127 LYS A C 1
ATOM 1062 O O . LYS A 1 127 ? -2.212 12.592 3.263 1.00 87.44 127 LYS A O 1
ATOM 1067 N N . LEU A 1 128 ? -0.375 13.888 3.383 1.00 82.62 128 LEU A N 1
ATOM 1068 C CA . LEU A 1 128 ? -0.613 14.369 4.753 1.00 82.62 128 LEU A CA 1
ATOM 1069 C C . LEU A 1 128 ? -1.386 15.694 4.757 1.00 82.62 128 LEU A C 1
ATOM 1071 O O . LEU A 1 128 ? -2.188 15.941 5.652 1.00 82.62 128 LEU A O 1
ATOM 1075 N N . ASN A 1 129 ? -1.133 16.542 3.760 1.00 81.19 129 ASN A N 1
ATOM 1076 C CA . ASN A 1 129 ? -1.894 17.752 3.440 1.00 81.19 129 ASN A CA 1
ATOM 1077 C C . ASN A 1 129 ? -1.634 18.142 1.970 1.00 81.19 129 ASN A C 1
ATOM 1079 O O . ASN A 1 129 ? -1.041 17.365 1.225 1.00 81.19 129 ASN A O 1
ATOM 1083 N N . ASP A 1 130 ? -2.080 19.321 1.534 1.00 78.38 130 ASP A N 1
ATOM 1084 C CA . ASP A 1 130 ? -1.950 19.765 0.136 1.00 78.38 130 ASP A CA 1
ATOM 1085 C C . ASP A 1 130 ? -0.506 19.942 -0.356 1.00 78.38 130 ASP A C 1
ATOM 1087 O O . ASP A 1 130 ? -0.275 19.903 -1.561 1.00 78.38 130 ASP A O 1
ATOM 1091 N N . SER A 1 131 ? 0.467 20.072 0.547 1.00 76.56 131 SER A N 1
ATOM 1092 C CA . SER A 1 131 ? 1.871 20.345 0.204 1.00 76.56 131 SER A CA 1
ATOM 1093 C C . SER A 1 131 ? 2.852 19.286 0.711 1.00 76.56 131 SER A C 1
ATOM 1095 O O . SER A 1 131 ? 4.021 19.305 0.337 1.00 76.56 131 SER A O 1
ATOM 1097 N N . ILE A 1 132 ? 2.409 18.365 1.572 1.00 80.38 132 ILE A N 1
ATOM 1098 C CA . ILE A 1 132 ? 3.271 17.371 2.216 1.00 80.38 132 ILE A CA 1
ATOM 1099 C C . ILE A 1 132 ? 2.834 15.968 1.820 1.00 80.38 132 ILE A C 1
ATOM 1101 O O . ILE A 1 132 ? 1.741 15.507 2.169 1.00 80.38 132 ILE A O 1
ATOM 1105 N N . PHE A 1 133 ? 3.757 15.266 1.167 1.00 84.75 133 PHE A N 1
ATOM 1106 C CA . PHE A 1 133 ? 3.598 13.883 0.749 1.00 84.75 133 PHE A CA 1
ATOM 1107 C C . PHE A 1 133 ? 4.708 13.018 1.336 1.00 84.75 133 PHE A C 1
ATOM 1109 O O . PHE A 1 133 ? 5.870 13.426 1.401 1.00 84.75 133 PHE A O 1
ATOM 1116 N N . VAL A 1 134 ? 4.352 11.801 1.739 1.00 86.56 134 VAL A N 1
ATOM 1117 C CA . VAL A 1 134 ? 5.310 10.790 2.187 1.00 86.56 134 VAL A CA 1
ATOM 1118 C C . VAL A 1 134 ? 5.346 9.642 1.198 1.00 86.56 134 VAL A C 1
ATOM 1120 O O . VAL A 1 134 ? 4.317 9.038 0.894 1.00 86.56 134 VAL A O 1
ATOM 1123 N N . ARG A 1 135 ? 6.549 9.299 0.741 1.00 87.31 135 ARG A N 1
ATOM 1124 C CA . ARG A 1 135 ? 6.777 8.172 -0.161 1.00 87.31 135 ARG A CA 1
ATOM 1125 C C . ARG A 1 135 ? 7.209 6.926 0.609 1.00 87.31 135 ARG A C 1
ATOM 1127 O O . ARG A 1 135 ? 8.181 6.952 1.361 1.00 87.31 135 ARG A O 1
ATOM 1134 N N . TYR A 1 136 ? 6.545 5.807 0.340 1.00 88.50 136 TYR A N 1
ATOM 1135 C CA . TYR A 1 136 ? 6.902 4.486 0.857 1.00 88.50 136 TYR A CA 1
ATOM 1136 C C . TYR A 1 136 ? 7.184 3.536 -0.291 1.00 88.50 136 TYR A C 1
ATOM 1138 O O . TYR A 1 136 ? 6.321 3.332 -1.140 1.00 88.50 136 TYR A O 1
ATOM 1146 N N . LYS A 1 137 ? 8.354 2.895 -0.294 1.00 90.81 137 LYS A N 1
ATOM 1147 C CA . LYS A 1 137 ? 8.579 1.749 -1.175 1.00 90.81 137 LYS A CA 1
ATOM 1148 C C . LYS A 1 137 ? 7.886 0.532 -0.572 1.00 90.81 137 LYS A C 1
ATOM 1150 O O . LYS A 1 137 ? 8.133 0.192 0.586 1.00 90.81 137 LYS A O 1
ATOM 1155 N N . VAL A 1 138 ? 7.018 -0.118 -1.336 1.00 92.19 138 VAL A N 1
ATOM 1156 C CA . VAL A 1 138 ? 6.195 -1.215 -0.823 1.00 92.19 138 VAL A CA 1
ATOM 1157 C C . VAL A 1 138 ? 6.304 -2.469 -1.669 1.00 92.19 138 VAL A C 1
ATOM 1159 O O . VAL A 1 138 ? 6.616 -2.435 -2.856 1.00 92.19 138 VAL A O 1
ATOM 1162 N N . LYS A 1 139 ? 5.986 -3.591 -1.036 1.00 93.75 139 LYS A N 1
ATOM 1163 C CA . LYS A 1 139 ? 5.705 -4.860 -1.683 1.00 93.75 139 LYS A CA 1
ATOM 1164 C C . LYS A 1 139 ? 4.208 -5.120 -1.586 1.00 93.75 139 LYS A C 1
ATOM 1166 O O . LYS A 1 139 ? 3.669 -5.150 -0.480 1.00 93.75 139 LYS A O 1
ATOM 1171 N N . TRP A 1 140 ? 3.552 -5.305 -2.727 1.00 93.75 140 TRP A N 1
ATOM 1172 C CA . TRP A 1 140 ? 2.162 -5.758 -2.767 1.00 93.75 140 TRP A CA 1
ATOM 1173 C C . TRP A 1 140 ? 2.124 -7.264 -2.512 1.00 93.75 140 TRP A C 1
ATOM 1175 O O . TRP A 1 140 ? 2.724 -8.052 -3.251 1.00 93.75 140 TRP A O 1
ATOM 1185 N N . GLU A 1 141 ? 1.470 -7.646 -1.421 1.00 90.19 141 GLU A N 1
ATOM 1186 C CA . GLU A 1 141 ? 1.315 -9.030 -0.990 1.00 90.19 141 GLU A CA 1
ATOM 1187 C C . GLU A 1 141 ? -0.154 -9.439 -1.077 1.00 90.19 141 GLU A C 1
ATOM 1189 O O . GLU A 1 141 ? -1.060 -8.619 -0.928 1.00 90.19 141 GLU A O 1
ATOM 1194 N N . TYR A 1 142 ? -0.385 -10.725 -1.321 1.00 76.62 142 TYR A N 1
ATOM 1195 C CA . TYR A 1 142 ? -1.731 -11.272 -1.319 1.00 76.62 142 TYR A CA 1
ATOM 1196 C C . TYR A 1 142 ? -2.285 -11.251 0.111 1.00 76.62 142 TYR A C 1
ATOM 1198 O O . TYR A 1 142 ? -1.640 -11.756 1.034 1.00 76.62 142 TYR A O 1
ATOM 1206 N N . TYR A 1 143 ? -3.461 -10.657 0.299 1.00 64.81 143 TYR A N 1
ATOM 1207 C CA . TYR A 1 143 ? -4.137 -10.629 1.591 1.00 64.81 143 TYR A CA 1
ATOM 1208 C C . TYR A 1 143 ? -5.097 -11.818 1.692 1.00 64.81 143 TYR A C 1
ATOM 1210 O O . TYR A 1 143 ? -6.142 -11.837 1.050 1.00 64.81 143 TYR A O 1
ATOM 1218 N N . LEU A 1 144 ? -4.727 -12.822 2.488 1.00 54.44 144 LEU A N 1
ATOM 1219 C CA . LEU A 1 144 ? -5.639 -13.875 2.939 1.00 54.44 144 LEU A CA 1
ATOM 1220 C C . LEU A 1 144 ? -6.307 -13.368 4.223 1.00 54.44 144 LEU A C 1
ATOM 1222 O O . LEU A 1 144 ? -5.802 -13.617 5.317 1.00 54.44 144 LEU A O 1
ATOM 1226 N N . GLY A 1 145 ? -7.346 -12.549 4.072 1.00 48.50 145 GLY A N 1
ATOM 1227 C CA . GLY A 1 145 ? -8.172 -12.046 5.172 1.00 48.50 145 GLY A CA 1
ATOM 1228 C C . GLY A 1 145 ? -9.558 -12.645 5.123 1.00 48.50 145 GLY A C 1
ATOM 1229 O O . GLY A 1 145 ? -10.211 -12.453 4.074 1.00 48.50 145 GLY A O 1
#

Sequence (145 aa):
MCRIKRFFIITFSLIICENLSAQNNNKDFYLIFDSLSNKAYEYEIGNGKVAEEKVYRKELKKNGDRIFYIKKELFRNINKANTIDTCNIESWPENNISNLSELKRKLDTINALYPYKVYPNLFLIEKLNDSIFVRYKVKWEYYLG

Organism: NCBI:txid2583991

Secondary structure (DSSP, 8-state):
------------SSSSSGGGS-------EEEEEETT---EEEEEEETTEEEEEESEEEEE-TTS-EEEEETTEEEEE-S-TT--EEE-GGGS-GGGB--HHHHHHHHHHH-TT-HHHH-SSEEEEEESSSS-EEEEEEEEE----